Protein AF-A0AAW4HI72-F1 (afdb_monomer_lite)

Foldseek 3Di:
DVVVVVVVVVVVVVVVVVVVVPPPPPPDDPLVVLVVLLVVQLVVQVVCVVVDPDDQFDDPQLVPDDPQLVVVLVVLLVLQSSQVSRVVSLVVSLVVCPPPVRVVVVVVCVVDSNNDRDDCPSPVVGDPVVSVVSSVD

pLDDT: mean 80.82, std 14.84, range [49.69, 97.81]

Radius of gyration: 27.68 Å; chains: 1; bounding box: 73×37×74 Å

Structure (mmCIF, N/CA/C/O backbone):
data_AF-A0AAW4HI72-F1
#
_entry.id   AF-A0AAW4HI72-F1
#
loop_
_atom_site.group_PDB
_atom_site.id
_atom_site.type_symbol
_atom_site.label_atom_id
_atom_site.label_alt_id
_atom_site.label_comp_id
_atom_site.label_asym_id
_atom_site.label_entity_id
_atom_site.label_seq_id
_atom_site.pdbx_PDB_ins_code
_atom_site.Cartn_x
_atom_site.Cartn_y
_atom_site.Cartn_z
_atom_site.occupancy
_atom_site.B_iso_or_equiv
_atom_site.auth_seq_id
_atom_site.auth_comp_id
_atom_site.auth_asym_id
_atom_site.auth_atom_id
_atom_site.pdbx_PDB_model_num
ATOM 1 N N . ILE A 1 1 ? 55.589 -23.294 -51.878 1.00 53.28 1 ILE A N 1
ATOM 2 C CA . ILE A 1 1 ? 54.265 -22.652 -52.100 1.00 53.28 1 ILE A CA 1
ATOM 3 C C . ILE A 1 1 ? 53.257 -23.009 -50.989 1.00 53.28 1 ILE A C 1
ATOM 5 O O . ILE A 1 1 ? 52.479 -22.144 -50.615 1.00 53.28 1 ILE A O 1
ATOM 9 N N . SER A 1 2 ? 53.340 -24.185 -50.348 1.00 53.59 2 SER A N 1
ATOM 10 C CA . SER A 1 2 ? 52.368 -24.627 -49.319 1.00 53.59 2 SER A CA 1
ATOM 11 C C . SER A 1 2 ? 52.420 -23.966 -47.927 1.00 53.59 2 SER A C 1
ATOM 13 O O . SER A 1 2 ? 51.484 -24.135 -47.156 1.00 53.59 2 SER A O 1
ATOM 15 N N . LEU A 1 3 ? 53.470 -23.213 -47.573 1.00 49.69 3 LEU A N 1
ATOM 16 C CA . LEU A 1 3 ? 53.557 -22.526 -46.266 1.00 49.69 3 LEU A CA 1
ATOM 17 C C . LEU A 1 3 ? 52.963 -21.103 -46.283 1.00 49.69 3 LEU A C 1
ATOM 19 O O . LEU A 1 3 ? 52.564 -20.584 -45.243 1.00 49.69 3 LEU A O 1
ATOM 23 N N . LEU A 1 4 ? 52.873 -20.474 -47.461 1.00 50.62 4 LEU A N 1
ATOM 24 C CA . LEU A 1 4 ? 52.291 -19.135 -47.627 1.00 50.62 4 LEU A CA 1
ATOM 25 C C . LEU A 1 4 ? 50.757 -19.172 -47.563 1.00 50.62 4 LEU A C 1
ATOM 27 O O . LEU A 1 4 ? 50.156 -18.294 -46.952 1.00 50.62 4 LEU A O 1
ATOM 31 N N . THR A 1 5 ? 50.136 -20.229 -48.086 1.00 52.06 5 THR A N 1
ATOM 32 C CA . THR A 1 5 ? 48.676 -20.410 -48.108 1.00 52.06 5 THR A CA 1
ATOM 33 C C . THR A 1 5 ? 48.080 -20.710 -46.729 1.00 52.06 5 THR A C 1
ATOM 35 O O . THR A 1 5 ? 47.014 -20.195 -46.398 1.00 52.06 5 THR A O 1
ATOM 38 N N . HIS A 1 6 ? 48.785 -21.460 -45.874 1.00 51.16 6 HIS A N 1
ATOM 39 C CA . HIS A 1 6 ? 48.307 -21.803 -44.525 1.00 51.16 6 HIS A CA 1
ATOM 40 C C . HIS A 1 6 ? 48.238 -20.592 -43.578 1.00 51.16 6 HIS A C 1
ATOM 42 O O . HIS A 1 6 ? 47.333 -20.484 -42.748 1.00 51.16 6 HIS A O 1
ATOM 48 N N . ARG A 1 7 ? 49.183 -19.656 -43.718 1.00 53.47 7 ARG A N 1
ATOM 49 C CA . ARG A 1 7 ? 49.258 -18.427 -42.914 1.00 53.47 7 ARG A CA 1
ATOM 50 C C . ARG A 1 7 ? 48.166 -17.420 -43.291 1.00 53.47 7 ARG A C 1
ATOM 52 O O . ARG A 1 7 ? 47.614 -16.769 -42.405 1.00 53.47 7 ARG A O 1
ATOM 59 N N . ASP A 1 8 ? 47.824 -17.324 -44.576 1.00 52.41 8 ASP A N 1
ATOM 60 C CA . ASP A 1 8 ? 46.728 -16.471 -45.056 1.00 52.41 8 ASP A CA 1
ATOM 61 C C . ASP A 1 8 ? 45.340 -17.026 -44.698 1.00 52.41 8 ASP A C 1
ATOM 63 O O . ASP A 1 8 ? 44.442 -16.260 -44.345 1.00 52.41 8 ASP A O 1
ATOM 67 N N . MET A 1 9 ? 45.156 -18.352 -44.708 1.00 54.44 9 MET A N 1
ATOM 68 C CA . MET A 1 9 ? 43.893 -18.983 -44.293 1.00 54.44 9 MET A CA 1
ATOM 69 C C . MET A 1 9 ? 43.613 -18.838 -42.789 1.00 54.44 9 MET A C 1
ATOM 71 O O . MET A 1 9 ? 42.470 -18.578 -42.404 1.00 54.44 9 MET A O 1
ATOM 75 N N . MET A 1 10 ? 44.643 -18.934 -41.936 1.00 54.22 10 MET A N 1
ATOM 76 C CA . MET A 1 10 ? 44.504 -18.669 -40.496 1.00 54.22 10 MET A CA 1
ATOM 77 C C . MET A 1 10 ? 44.192 -17.194 -40.208 1.00 54.22 10 MET A C 1
ATOM 79 O O . MET A 1 10 ? 43.310 -16.915 -39.401 1.00 54.22 10 MET A O 1
ATOM 83 N N . LYS A 1 11 ? 44.831 -16.240 -40.906 1.00 53.59 11 LYS A N 1
ATOM 84 C CA . LYS A 1 11 ? 44.529 -14.802 -40.754 1.00 53.59 11 LYS A CA 1
ATOM 85 C C . LYS A 1 11 ? 43.094 -14.448 -41.152 1.00 53.59 11 LYS A C 1
ATOM 87 O O . LYS A 1 11 ? 42.446 -13.688 -40.438 1.00 53.59 11 LYS A O 1
ATOM 92 N N . LYS A 1 12 ? 42.586 -15.011 -42.255 1.00 55.69 12 LYS A N 1
ATOM 93 C CA . LYS A 1 12 ? 41.193 -14.806 -42.693 1.00 55.69 12 LYS A CA 1
ATOM 94 C C . LYS A 1 12 ? 40.184 -15.399 -41.707 1.00 55.69 12 LYS A C 1
ATOM 96 O O . LYS A 1 12 ? 39.187 -14.754 -41.406 1.00 55.69 12 LYS A O 1
ATOM 101 N N . SER A 1 13 ? 40.480 -16.576 -41.151 1.00 58.78 13 SER A N 1
ATOM 102 C CA . SER A 1 13 ? 39.614 -17.232 -40.160 1.00 58.78 13 SER A CA 1
ATOM 103 C C . SER A 1 13 ? 39.554 -16.459 -38.837 1.00 58.78 13 SER A C 1
ATOM 105 O O . SER A 1 13 ? 38.476 -16.290 -38.275 1.00 58.78 13 SER A O 1
ATOM 107 N N . ILE A 1 14 ? 40.689 -15.918 -38.374 1.00 62.78 14 ILE A N 1
ATOM 108 C CA . ILE A 1 14 ? 40.757 -15.073 -37.169 1.00 62.78 14 ILE A CA 1
ATOM 109 C C . ILE A 1 14 ? 40.019 -13.743 -37.384 1.00 62.78 14 ILE A C 1
ATOM 111 O O . ILE A 1 14 ? 39.292 -13.299 -36.499 1.00 62.78 14 ILE A O 1
ATOM 115 N N . ALA A 1 15 ? 40.144 -13.127 -38.565 1.00 61.56 15 ALA A N 1
ATOM 116 C CA . ALA A 1 15 ? 39.413 -11.904 -38.893 1.00 61.56 15 ALA A CA 1
ATOM 117 C C . ALA A 1 15 ? 37.888 -12.123 -38.889 1.00 61.56 15 ALA A C 1
ATOM 119 O O . ALA A 1 15 ? 37.163 -11.317 -38.315 1.00 61.56 15 ALA A O 1
ATOM 120 N N . CYS A 1 16 ? 37.393 -13.234 -39.447 1.00 60.91 16 CYS A N 1
ATOM 121 C CA . CYS A 1 16 ? 35.965 -13.574 -39.409 1.00 60.91 16 CYS A CA 1
ATOM 122 C C . CYS A 1 16 ? 35.44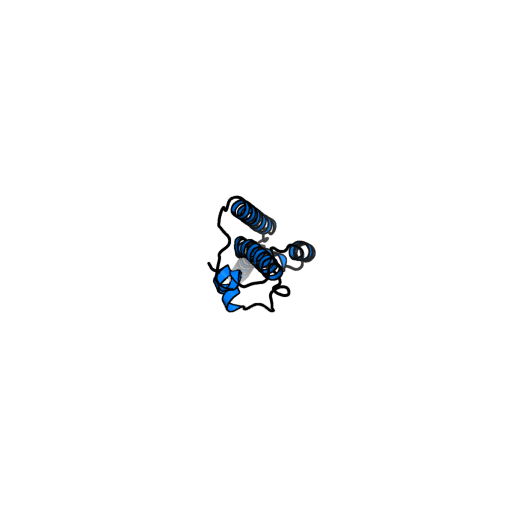6 -13.835 -37.983 1.00 60.91 16 CYS A C 1
ATOM 124 O O . CYS A 1 16 ? 34.338 -13.417 -37.656 1.00 60.91 16 CYS A O 1
ATOM 126 N N . LEU A 1 17 ? 36.248 -14.469 -37.122 1.00 60.53 17 LEU A N 1
ATOM 127 C CA . LEU A 1 17 ? 35.914 -14.677 -35.706 1.00 60.53 17 LEU A CA 1
ATOM 128 C C . LEU A 1 17 ? 35.833 -13.356 -34.921 1.00 60.53 17 LEU A C 1
ATOM 130 O O . LEU A 1 17 ? 34.955 -13.207 -34.077 1.00 60.53 17 LEU A O 1
ATOM 134 N N . LEU A 1 18 ? 36.687 -12.376 -35.233 1.00 61.22 18 LEU A N 1
ATOM 135 C CA . LEU A 1 18 ? 36.663 -11.051 -34.599 1.00 61.22 18 LEU A CA 1
ATOM 136 C C . LEU A 1 18 ? 35.427 -10.222 -34.987 1.00 61.22 18 LEU A C 1
ATOM 138 O O . LEU A 1 18 ? 34.900 -9.502 -34.145 1.00 61.22 18 LEU A O 1
ATOM 142 N N . PHE A 1 19 ? 34.912 -10.354 -36.216 1.00 62.03 19 PHE A N 1
ATOM 143 C CA . PHE A 1 19 ? 33.680 -9.666 -36.636 1.00 62.03 19 PHE A CA 1
ATOM 144 C C . PHE A 1 19 ? 32.408 -10.238 -35.995 1.00 62.03 19 PHE A C 1
ATOM 146 O O . PHE A 1 19 ? 31.444 -9.501 -35.795 1.00 62.03 19 PHE A O 1
ATOM 153 N N . LEU A 1 20 ? 32.399 -11.523 -35.628 1.00 62.03 20 LEU A N 1
ATOM 154 C CA . LEU A 1 20 ? 31.266 -12.143 -34.929 1.00 62.03 20 LEU A CA 1
ATOM 155 C C . LEU A 1 20 ? 31.161 -11.693 -33.463 1.00 62.03 20 LEU A C 1
ATOM 157 O O . LEU A 1 20 ? 30.061 -11.658 -32.921 1.00 62.03 20 LEU A O 1
ATOM 161 N N . LEU A 1 21 ? 32.278 -11.288 -32.849 1.00 59.75 21 LEU A N 1
ATOM 162 C CA . LEU A 1 21 ? 32.327 -10.795 -31.467 1.00 59.75 21 LEU A CA 1
ATOM 163 C C . LEU A 1 21 ? 31.913 -9.318 -31.320 1.00 59.75 21 LEU A C 1
ATOM 165 O O . LEU A 1 21 ? 31.722 -8.856 -30.199 1.00 59.75 21 LEU A O 1
ATOM 169 N N . LEU A 1 22 ? 31.761 -8.575 -32.424 1.00 61.47 22 LEU A N 1
ATOM 170 C CA . LEU A 1 22 ? 31.398 -7.149 -32.403 1.00 61.47 22 LEU A CA 1
ATOM 171 C C . LEU A 1 22 ? 29.884 -6.890 -32.371 1.00 61.47 22 LEU A C 1
ATOM 173 O O . LEU A 1 22 ? 29.472 -5.758 -32.136 1.00 61.47 22 LEU A O 1
ATOM 177 N N . ASN A 1 23 ? 29.048 -7.919 -32.541 1.00 58.50 23 ASN A N 1
ATOM 178 C CA . ASN A 1 23 ? 27.608 -7.805 -32.301 1.00 58.50 23 ASN A CA 1
ATOM 179 C C . ASN A 1 23 ? 27.314 -8.050 -30.817 1.00 58.50 23 ASN A C 1
ATOM 181 O O . ASN A 1 23 ? 26.671 -9.030 -30.443 1.00 58.50 23 ASN A O 1
ATOM 185 N N . GLY A 1 24 ? 27.827 -7.167 -29.958 1.00 61.25 24 GLY A N 1
ATOM 186 C CA . GLY A 1 24 ? 27.342 -7.071 -28.589 1.00 61.25 24 GLY A CA 1
ATOM 187 C C . GLY A 1 24 ? 25.869 -6.683 -28.645 1.00 61.25 24 GLY A C 1
ATOM 188 O O . GLY A 1 24 ? 25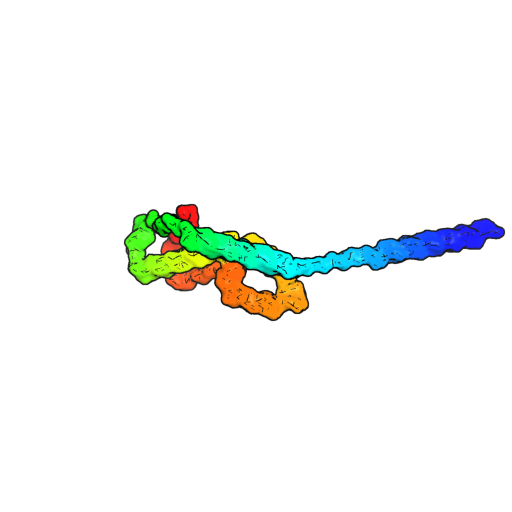.535 -5.600 -29.121 1.00 61.25 24 GLY A O 1
ATOM 189 N N . CYS A 1 25 ? 24.982 -7.583 -28.224 1.00 64.69 25 CYS A N 1
ATOM 190 C CA . CYS A 1 25 ? 23.560 -7.293 -28.121 1.00 64.69 25 CYS A CA 1
ATOM 191 C C . CYS A 1 25 ? 23.389 -6.192 -27.062 1.00 64.69 25 CYS A C 1
ATOM 193 O O . CYS A 1 25 ? 23.412 -6.474 -25.867 1.00 64.69 25 CYS A O 1
ATOM 195 N N . SER A 1 26 ? 23.289 -4.931 -27.489 1.00 62.62 26 SER A N 1
ATOM 196 C CA . SER A 1 26 ? 22.873 -3.839 -26.612 1.00 62.62 26 SER A CA 1
ATOM 197 C C . SER A 1 26 ? 21.375 -4.007 -26.382 1.00 62.62 26 SER A C 1
ATOM 199 O O . SER A 1 26 ? 20.550 -3.570 -27.185 1.00 62.62 26 SER A O 1
ATOM 201 N N . THR A 1 27 ? 21.009 -4.746 -25.338 1.00 65.75 27 THR A N 1
ATOM 202 C CA . THR A 1 27 ? 19.617 -4.863 -24.909 1.00 65.75 27 THR A CA 1
ATOM 203 C C . THR A 1 27 ? 19.232 -3.555 -24.233 1.00 65.75 27 THR A C 1
ATOM 205 O O . THR A 1 27 ? 19.488 -3.365 -23.046 1.00 65.75 27 THR A O 1
ATOM 208 N N . HIS A 1 28 ? 18.651 -2.631 -24.995 1.00 70.56 28 HIS A N 1
ATOM 209 C CA . HIS A 1 28 ? 18.052 -1.432 -24.424 1.00 70.56 28 HIS A CA 1
ATOM 210 C C . HIS A 1 28 ? 16.841 -1.848 -23.581 1.00 70.56 28 HIS A C 1
ATOM 212 O O . HIS A 1 28 ? 15.873 -2.400 -24.106 1.00 70.56 28 HIS A O 1
ATOM 218 N N . VAL A 1 29 ? 16.895 -1.605 -22.271 1.00 76.25 29 VAL A N 1
ATOM 219 C CA . VAL A 1 29 ? 15.754 -1.843 -21.381 1.00 76.25 29 VAL A CA 1
ATOM 220 C C . VAL A 1 29 ? 14.687 -0.796 -21.694 1.00 76.25 29 VAL A C 1
ATOM 222 O O . VAL A 1 29 ? 14.927 0.403 -21.569 1.00 76.25 29 VAL A O 1
ATOM 225 N N . ASP A 1 30 ? 13.503 -1.231 -22.124 1.00 83.94 30 ASP A N 1
ATOM 226 C CA . ASP A 1 30 ? 12.371 -0.333 -22.370 1.00 83.94 30 ASP A CA 1
ATOM 227 C C . ASP A 1 30 ? 11.740 0.111 -21.043 1.00 83.94 30 ASP A C 1
ATOM 229 O O . ASP A 1 30 ? 10.751 -0.452 -20.576 1.00 83.94 30 ASP A O 1
ATOM 233 N N . LYS A 1 31 ? 12.319 1.136 -20.419 1.00 82.25 31 LYS A N 1
ATOM 234 C CA . LYS A 1 31 ? 11.854 1.691 -19.138 1.00 82.25 31 LYS A CA 1
ATOM 235 C C . LYS A 1 31 ? 10.421 2.246 -19.211 1.00 82.25 31 LYS A C 1
ATOM 237 O O . LYS A 1 31 ? 9.708 2.223 -18.208 1.00 82.25 31 LYS A O 1
ATOM 242 N N . PHE A 1 32 ? 9.961 2.686 -20.388 1.00 85.69 32 PHE A N 1
ATOM 243 C CA . PHE A 1 32 ? 8.595 3.187 -20.565 1.00 85.69 32 PHE A CA 1
ATOM 244 C C . PHE A 1 32 ? 7.563 2.063 -20.423 1.00 85.69 32 PHE A C 1
ATOM 246 O O . PHE A 1 32 ? 6.505 2.275 -19.831 1.00 85.69 32 PHE A O 1
ATOM 253 N N . SER A 1 33 ? 7.886 0.852 -20.888 1.00 89.75 33 SER A N 1
ATOM 254 C CA . SER A 1 33 ? 7.012 -0.311 -20.691 1.00 89.75 33 SER A CA 1
ATOM 255 C C . SER A 1 33 ? 6.782 -0.639 -19.208 1.00 89.75 33 SER A C 1
ATOM 257 O O . SER A 1 33 ? 5.644 -0.899 -18.815 1.00 89.75 33 SER A O 1
ATOM 259 N N . TYR A 1 34 ? 7.818 -0.546 -18.366 1.00 90.12 34 TYR A N 1
ATOM 260 C CA . TYR A 1 34 ? 7.702 -0.728 -16.914 1.00 90.12 34 TYR A CA 1
ATOM 261 C C . TYR A 1 34 ? 6.860 0.369 -16.260 1.00 90.12 34 TYR A C 1
ATOM 263 O O . TYR A 1 34 ? 5.979 0.059 -15.458 1.00 90.12 34 TYR A O 1
ATOM 271 N N . LEU A 1 35 ? 7.072 1.635 -16.644 1.00 88.62 35 LEU A N 1
ATOM 272 C CA . LEU A 1 35 ? 6.271 2.755 -16.142 1.00 88.62 35 LEU A CA 1
ATOM 273 C C . LEU A 1 35 ? 4.790 2.582 -16.492 1.00 88.62 35 LEU A C 1
ATOM 275 O O . LEU A 1 35 ? 3.924 2.757 -15.637 1.00 88.62 35 LEU A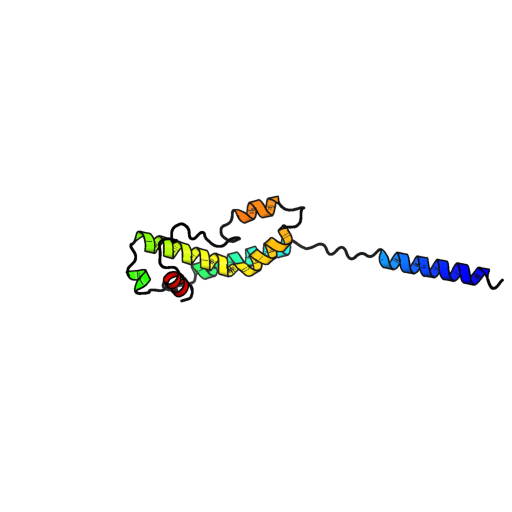 O 1
ATOM 279 N N . LYS A 1 36 ? 4.500 2.189 -17.737 1.00 92.19 36 LYS A N 1
ATOM 280 C CA . LYS A 1 36 ? 3.139 1.898 -18.185 1.00 92.19 36 LYS A CA 1
ATOM 281 C C . LYS A 1 36 ? 2.528 0.740 -17.398 1.00 92.19 36 LYS A C 1
ATOM 283 O O . LYS A 1 36 ? 1.399 0.861 -16.944 1.00 92.19 36 LYS A O 1
ATOM 288 N N . SER A 1 37 ? 3.267 -0.356 -17.212 1.00 93.56 37 SER A N 1
ATOM 289 C CA . SER A 1 37 ? 2.783 -1.520 -16.460 1.00 93.56 37 SER A CA 1
ATOM 290 C C . SER A 1 37 ? 2.415 -1.161 -15.021 1.00 93.56 37 SER A C 1
ATOM 292 O O . SER A 1 37 ? 1.371 -1.591 -14.540 1.00 93.56 37 SER A O 1
ATOM 294 N N . TRP A 1 38 ? 3.250 -0.368 -14.345 1.00 91.56 38 TRP A N 1
ATOM 295 C CA . TRP A 1 38 ? 2.954 0.126 -13.002 1.00 91.56 38 TRP A CA 1
ATOM 296 C C . TRP A 1 38 ? 1.724 1.038 -12.988 1.00 91.56 38 TRP A C 1
ATOM 298 O O . TRP A 1 38 ? 0.817 0.812 -12.192 1.00 91.56 38 TRP A O 1
ATOM 308 N N . ASN A 1 39 ? 1.637 2.006 -13.907 1.00 90.81 39 ASN A N 1
ATOM 309 C CA . ASN A 1 39 ? 0.485 2.904 -13.995 1.00 90.81 39 ASN A CA 1
ATOM 310 C C . ASN A 1 39 ? -0.827 2.144 -14.253 1.00 90.81 39 ASN A C 1
ATOM 312 O O . ASN A 1 39 ? -1.827 2.411 -13.594 1.00 90.81 39 ASN A O 1
ATOM 316 N N . ASP A 1 40 ? -0.830 1.202 -15.198 1.00 94.94 40 ASP A N 1
ATOM 317 C CA . ASP A 1 40 ? -2.018 0.411 -15.532 1.00 94.94 40 ASP A CA 1
ATOM 318 C C . ASP A 1 40 ? -2.477 -0.420 -14.327 1.00 94.94 40 ASP A C 1
ATOM 320 O O . ASP A 1 40 ? -3.673 -0.499 -14.036 1.00 94.94 40 ASP A O 1
ATOM 324 N N . LYS A 1 41 ? -1.527 -1.017 -13.591 1.00 94.12 41 LYS A N 1
ATOM 325 C CA . LYS A 1 41 ? -1.843 -1.771 -12.379 1.00 94.12 41 LYS A CA 1
ATOM 326 C C . LYS A 1 41 ? -2.398 -0.866 -11.285 1.00 94.12 41 LYS A C 1
ATOM 328 O O . LYS A 1 41 ? -3.411 -1.204 -10.684 1.00 94.12 41 LYS A O 1
ATOM 333 N N . TRP A 1 42 ? -1.776 0.286 -11.064 1.00 89.62 42 TRP A N 1
ATOM 334 C CA . TRP A 1 42 ? -2.231 1.264 -10.083 1.00 89.62 42 TRP A CA 1
ATOM 335 C C . TRP A 1 42 ? -3.654 1.759 -10.380 1.00 89.62 42 TRP A C 1
ATOM 337 O O . TRP A 1 42 ? -4.498 1.763 -9.489 1.00 89.62 42 TRP A O 1
ATOM 347 N N . GLN A 1 43 ? -3.965 2.079 -11.641 1.00 91.56 43 GLN A N 1
ATOM 348 C CA . GLN A 1 43 ? -5.323 2.460 -12.049 1.00 91.56 43 GLN A CA 1
ATOM 349 C C . GLN A 1 43 ? -6.335 1.335 -11.804 1.00 91.56 43 GLN A C 1
ATOM 351 O O . GLN A 1 43 ? -7.431 1.590 -11.311 1.00 91.56 43 GLN A O 1
ATOM 356 N N . GLN A 1 44 ? -5.960 0.082 -12.081 1.00 93.44 44 GLN A N 1
ATOM 357 C CA . GLN A 1 44 ? -6.795 -1.070 -11.745 1.00 93.44 44 GLN A CA 1
ATOM 358 C C . GLN A 1 44 ? -7.045 -1.177 -10.230 1.00 93.44 44 GLN A C 1
ATOM 360 O O . GLN A 1 44 ? -8.163 -1.492 -9.829 1.00 93.44 44 GLN A O 1
ATOM 365 N N . CYS A 1 45 ? -6.034 -0.939 -9.392 1.00 90.94 45 CYS A N 1
ATOM 366 C CA . CYS A 1 45 ? -6.171 -0.970 -7.933 1.00 90.94 45 CYS A CA 1
ATOM 367 C C . CYS A 1 45 ? -7.135 0.112 -7.428 1.00 90.94 45 CYS A C 1
ATOM 369 O O . CYS A 1 45 ? -8.066 -0.209 -6.692 1.00 90.94 45 CYS A O 1
ATOM 371 N N . ASP A 1 46 ? -6.996 1.348 -7.913 1.00 88.31 46 ASP A N 1
ATOM 372 C CA . ASP A 1 46 ? -7.888 2.467 -7.579 1.00 88.31 46 ASP A CA 1
ATOM 373 C C . ASP A 1 46 ? -9.342 2.197 -8.017 1.00 88.31 46 ASP A C 1
ATOM 375 O O . ASP A 1 46 ? -10.295 2.446 -7.271 1.00 88.31 46 ASP A O 1
ATOM 379 N N . GLU A 1 47 ? -9.543 1.624 -9.207 1.00 91.06 47 GLU A N 1
ATOM 380 C CA . GLU A 1 47 ? -10.870 1.209 -9.672 1.00 91.06 47 GLU A CA 1
ATOM 381 C C . GLU A 1 47 ? -11.472 0.104 -8.799 1.00 91.06 47 GLU A C 1
ATOM 383 O O . GLU A 1 47 ? -12.648 0.187 -8.429 1.00 91.06 47 GLU A O 1
ATOM 388 N N . LEU A 1 48 ? -10.676 -0.908 -8.438 1.00 88.00 48 LEU A N 1
ATOM 389 C CA . LEU A 1 48 ? -11.103 -1.965 -7.525 1.00 88.00 48 LEU A CA 1
ATOM 390 C C . LEU A 1 48 ? -11.490 -1.370 -6.171 1.00 88.00 48 LEU A C 1
ATOM 392 O O . LEU A 1 48 ? -12.588 -1.649 -5.692 1.00 88.00 48 LEU A O 1
ATOM 396 N N . GLY A 1 49 ? -10.664 -0.501 -5.587 1.00 84.75 49 GLY A N 1
ATOM 397 C CA . GLY A 1 49 ? -10.945 0.169 -4.317 1.00 84.75 49 GLY A CA 1
ATOM 398 C C . GLY A 1 49 ? -12.267 0.945 -4.333 1.00 84.75 49 GLY A C 1
ATOM 399 O O . GLY A 1 49 ? -13.067 0.827 -3.405 1.00 84.75 49 GLY A O 1
ATOM 400 N N . LYS A 1 50 ? -12.560 1.663 -5.425 1.00 84.31 50 LYS A N 1
ATOM 401 C CA . LYS A 1 50 ? -13.814 2.424 -5.603 1.00 84.31 50 LYS A CA 1
ATOM 402 C C . LYS A 1 50 ? -15.056 1.551 -5.778 1.00 84.31 50 LYS A C 1
ATOM 404 O O . LYS A 1 50 ? -16.143 1.953 -5.366 1.00 84.31 50 LYS A O 1
ATOM 409 N N . GLN A 1 51 ? -14.925 0.397 -6.432 1.00 81.50 51 GLN A N 1
ATOM 410 C CA . GLN A 1 51 ? -16.046 -0.516 -6.704 1.00 81.50 51 GLN A CA 1
ATOM 411 C C . GLN A 1 51 ? -16.330 -1.469 -5.542 1.00 81.50 51 GLN A C 1
ATOM 413 O O . GLN A 1 51 ? -17.420 -2.038 -5.437 1.00 81.50 51 GLN A O 1
ATOM 418 N N . THR A 1 52 ? -15.347 -1.661 -4.673 1.00 73.81 52 THR A N 1
ATOM 419 C CA . THR A 1 52 ? -15.415 -2.622 -3.587 1.00 73.81 52 THR A CA 1
ATOM 420 C C . THR A 1 52 ? -16.345 -2.118 -2.480 1.00 73.81 52 THR A C 1
ATOM 422 O O . THR A 1 52 ? -16.037 -1.181 -1.752 1.00 73.81 52 THR A O 1
ATOM 425 N N . VAL A 1 53 ? -17.485 -2.794 -2.304 1.00 64.56 53 VAL A N 1
ATOM 426 C CA . VAL A 1 53 ? -18.419 -2.596 -1.173 1.00 64.56 53 VAL A CA 1
ATOM 427 C C . VAL A 1 53 ? -18.035 -3.510 0.004 1.00 64.56 53 VAL A C 1
ATOM 429 O O . VAL A 1 53 ? -18.894 -4.046 0.703 1.00 64.56 53 VAL A O 1
ATOM 432 N N . LEU A 1 54 ? -16.739 -3.769 0.205 1.00 65.12 54 LEU A N 1
ATOM 433 C CA . LEU A 1 54 ? -16.293 -4.556 1.353 1.00 65.12 54 LEU A CA 1
ATOM 434 C C . LEU A 1 54 ? -16.451 -3.706 2.608 1.00 65.12 54 LEU A C 1
ATOM 436 O O . LEU A 1 54 ? -15.945 -2.588 2.708 1.00 65.12 54 LEU A O 1
ATOM 440 N N . SER A 1 55 ? -17.173 -4.248 3.583 1.00 73.44 55 SER A N 1
ATOM 441 C CA . SER A 1 55 ? -17.167 -3.690 4.923 1.00 73.44 55 SER A CA 1
ATOM 442 C C . SER A 1 55 ? -15.758 -3.812 5.481 1.00 73.44 55 SER A C 1
ATOM 444 O O . SER A 1 55 ? -15.214 -4.916 5.504 1.00 73.44 55 SER A O 1
ATOM 446 N N . PHE A 1 56 ? -15.204 -2.702 5.963 1.00 81.81 56 PHE A N 1
ATOM 447 C CA . PHE A 1 56 ? -13.948 -2.723 6.701 1.00 81.81 56 PHE A CA 1
ATOM 448 C C . PHE A 1 56 ? -14.005 -3.810 7.793 1.00 81.81 56 PHE A C 1
ATOM 450 O O . PHE A 1 56 ? -15.015 -3.867 8.515 1.00 81.81 56 PHE A O 1
ATOM 457 N N . PRO A 1 57 ? -12.985 -4.682 7.893 1.00 82.75 57 PRO A N 1
ATOM 458 C CA . PRO A 1 57 ? -13.007 -5.800 8.820 1.00 82.75 57 PRO A CA 1
ATOM 459 C C . PRO A 1 57 ? -13.202 -5.290 10.250 1.00 82.75 57 PRO A C 1
ATOM 461 O O . PRO A 1 57 ? -12.651 -4.267 10.657 1.00 82.75 57 PRO A O 1
ATOM 464 N N . LYS A 1 58 ? -14.046 -5.985 11.016 1.00 83.88 58 LYS A N 1
ATOM 465 C CA . LYS A 1 58 ? -14.313 -5.656 12.419 1.00 83.88 58 LYS A CA 1
ATOM 466 C C . LYS A 1 58 ? -13.698 -6.712 13.314 1.00 83.88 58 LYS A C 1
ATOM 468 O O . LYS A 1 58 ? -13.813 -7.904 13.047 1.00 83.88 58 LYS A O 1
ATOM 473 N N . SER A 1 59 ? -13.105 -6.270 14.411 1.00 92.75 59 SER A N 1
ATOM 474 C CA . SER A 1 59 ? -12.610 -7.142 15.468 1.00 92.75 59 SER A CA 1
ATOM 475 C C . SER A 1 59 ? -12.891 -6.509 16.824 1.00 92.75 59 SER A C 1
ATOM 477 O O . SER A 1 59 ? -13.027 -5.290 16.931 1.00 92.75 59 SER A O 1
ATOM 479 N N . VAL A 1 60 ? -12.943 -7.333 17.875 1.00 95.56 60 VAL A N 1
ATOM 480 C CA . VAL A 1 60 ? -13.098 -6.846 19.258 1.00 95.56 60 VAL A CA 1
ATOM 481 C C . VAL A 1 60 ? -12.000 -5.834 19.598 1.00 95.56 60 VAL A C 1
ATOM 483 O O . VAL A 1 60 ? -12.269 -4.817 20.232 1.00 95.56 60 VAL A O 1
ATOM 486 N N . TRP A 1 61 ? -10.778 -6.087 19.121 1.00 96.69 61 TRP A N 1
ATOM 487 C CA . TRP A 1 61 ? -9.661 -5.158 19.244 1.00 96.69 61 TRP A CA 1
ATOM 488 C C . TRP A 1 61 ? -9.957 -3.823 18.558 1.00 96.69 61 TRP A C 1
ATOM 490 O O . TRP A 1 61 ? -9.941 -2.792 19.228 1.00 96.69 61 TRP A O 1
ATOM 500 N N . PHE A 1 62 ? -10.303 -3.833 17.266 1.00 96.19 62 PHE A N 1
ATOM 501 C CA . PHE A 1 62 ? -10.588 -2.607 16.519 1.00 96.19 62 PHE A CA 1
ATOM 502 C C . PHE A 1 62 ? -11.736 -1.818 17.152 1.00 96.19 62 PHE A C 1
ATOM 504 O O . PHE A 1 62 ? -11.651 -0.601 17.302 1.00 96.19 62 PHE A O 1
ATOM 511 N N . ASP A 1 63 ? -12.789 -2.504 17.594 1.00 95.25 63 ASP A N 1
ATOM 512 C CA . ASP A 1 63 ? -13.945 -1.878 18.228 1.00 95.25 63 ASP A CA 1
ATOM 513 C C . ASP A 1 63 ? -13.610 -1.247 19.589 1.00 95.25 63 ASP A C 1
ATOM 515 O O . ASP A 1 63 ? -14.241 -0.248 19.951 1.00 95.25 63 ASP A O 1
ATOM 519 N N . SER A 1 64 ? -12.592 -1.751 20.296 1.00 96.69 64 SER A N 1
ATOM 520 C CA . SER A 1 64 ? -12.112 -1.192 21.569 1.00 96.69 64 SER A CA 1
ATOM 521 C C . SER A 1 64 ? -11.301 0.103 21.422 1.00 96.69 64 SER A C 1
ATOM 523 O O . SER A 1 64 ? -11.144 0.841 22.395 1.00 96.69 64 SER A O 1
ATOM 525 N N .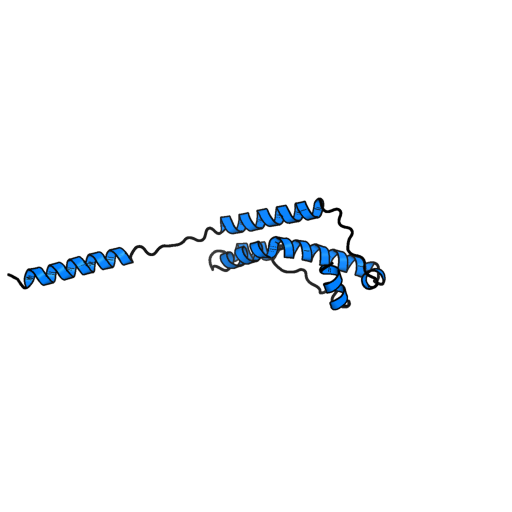 LEU A 1 65 ? -10.810 0.401 20.214 1.00 97.12 65 LEU A N 1
ATOM 526 C CA . LEU A 1 65 ? -9.968 1.565 19.954 1.00 97.12 65 LEU A CA 1
ATOM 527 C C . LEU A 1 65 ? -10.734 2.888 20.094 1.00 97.12 65 LEU A C 1
ATOM 529 O O . LEU A 1 65 ? -11.948 2.977 19.848 1.00 97.12 65 LEU A O 1
ATOM 533 N N . SER A 1 66 ? -9.993 3.953 20.415 1.00 97.81 66 SER A N 1
ATOM 534 C CA . SER A 1 66 ? -10.520 5.316 20.362 1.00 97.81 66 SER A CA 1
ATOM 535 C C . SER A 1 66 ? -10.945 5.674 18.931 1.00 97.81 66 SER A C 1
ATOM 537 O O . SER A 1 66 ? -10.460 5.104 17.955 1.00 97.81 66 SER A O 1
ATOM 539 N N . LEU A 1 67 ? -11.839 6.654 18.765 1.00 96.62 67 LEU A N 1
ATOM 540 C CA . LEU A 1 67 ? -12.224 7.107 17.422 1.00 96.62 67 LEU A CA 1
ATOM 541 C C . LEU A 1 67 ? -11.021 7.632 16.615 1.00 96.62 67 LEU A C 1
ATOM 543 O O . LEU A 1 67 ? -11.013 7.503 15.394 1.00 96.62 67 LEU A O 1
ATOM 547 N N . GLY A 1 68 ? -10.031 8.231 17.287 1.00 97.81 68 GLY A N 1
ATOM 548 C CA . GLY A 1 68 ? -8.793 8.682 16.652 1.00 97.81 68 GLY A CA 1
ATOM 549 C C . GLY A 1 68 ? -7.997 7.504 16.098 1.00 97.81 68 GLY A C 1
ATOM 550 O O . GLY A 1 68 ? -7.742 7.453 14.899 1.00 97.81 68 GLY A O 1
ATOM 551 N N . ASP A 1 69 ? -7.718 6.512 16.942 1.00 97.50 69 ASP A N 1
ATOM 552 C CA . ASP A 1 69 ? -6.967 5.315 16.547 1.00 97.50 69 ASP A CA 1
ATOM 553 C C . ASP A 1 69 ? -7.692 4.517 15.457 1.00 97.50 69 ASP A C 1
ATOM 555 O O . ASP A 1 69 ? -7.063 4.052 14.514 1.00 97.50 69 ASP A O 1
ATOM 559 N N . LYS A 1 70 ? -9.029 4.429 15.509 1.00 96.00 70 LYS A N 1
ATOM 560 C CA . LYS A 1 70 ? -9.828 3.793 14.446 1.00 96.00 70 LYS A CA 1
ATOM 561 C C . LYS A 1 70 ? -9.601 4.438 13.081 1.00 96.00 70 LYS A C 1
ATOM 563 O O . LYS A 1 70 ? -9.510 3.728 12.084 1.00 96.00 70 LYS A O 1
ATOM 568 N N . LYS A 1 71 ? -9.523 5.772 13.024 1.00 95.69 71 LYS A N 1
ATOM 569 C CA . LYS A 1 71 ? -9.267 6.501 11.773 1.00 95.69 71 LYS A CA 1
ATOM 570 C C . LYS A 1 71 ? -7.852 6.255 11.267 1.00 95.69 71 LYS A C 1
ATOM 572 O O . LYS A 1 71 ? -7.686 6.008 10.079 1.00 95.69 71 LYS A O 1
ATOM 577 N N . GLU A 1 72 ? -6.861 6.295 12.153 1.00 97.00 72 GLU A N 1
ATOM 578 C CA . GLU A 1 72 ? -5.469 6.051 11.768 1.00 97.00 72 GLU A CA 1
ATOM 579 C C . GLU A 1 72 ? -5.257 4.613 11.282 1.00 97.00 72 GLU A C 1
ATOM 581 O O . GLU A 1 72 ? -4.639 4.413 10.240 1.00 97.00 72 GLU A O 1
ATOM 586 N N . VAL A 1 73 ? -5.854 3.621 11.953 1.00 95.50 73 VAL A N 1
ATOM 587 C CA . VAL A 1 73 ? -5.844 2.217 11.508 1.00 95.50 73 VAL A CA 1
ATOM 588 C C . VAL A 1 73 ? -6.535 2.059 10.155 1.00 95.50 73 VAL A C 1
ATOM 590 O O . VAL A 1 73 ? -5.996 1.393 9.274 1.00 95.50 73 VAL A O 1
ATOM 593 N N . PHE A 1 74 ? -7.695 2.694 9.956 1.00 92.88 74 PHE A N 1
ATOM 594 C CA . PHE A 1 74 ? -8.394 2.662 8.670 1.00 92.88 74 PHE A CA 1
ATOM 595 C C . PHE A 1 74 ? -7.525 3.223 7.538 1.00 92.88 74 PHE A C 1
ATOM 597 O O . PHE A 1 74 ? -7.370 2.576 6.507 1.00 92.88 74 PHE A O 1
ATOM 604 N N . ILE A 1 75 ? -6.931 4.404 7.740 1.00 92.31 75 ILE A N 1
ATOM 605 C CA . ILE A 1 75 ? -6.064 5.055 6.748 1.00 92.31 75 ILE A CA 1
ATOM 606 C C . ILE A 1 75 ? -4.823 4.203 6.471 1.00 92.31 75 ILE A C 1
ATOM 608 O O . ILE A 1 75 ? -4.433 4.054 5.315 1.00 92.31 75 ILE A O 1
ATOM 612 N N . TYR A 1 76 ? -4.206 3.638 7.512 1.00 93.62 76 TYR A N 1
ATOM 613 C CA . TYR A 1 76 ? -3.038 2.776 7.365 1.00 93.62 76 TYR A CA 1
ATOM 614 C C . TYR A 1 76 ? -3.356 1.533 6.533 1.00 93.62 76 TYR A C 1
ATOM 616 O O . TYR A 1 76 ? -2.678 1.291 5.540 1.00 93.62 76 TYR A O 1
ATOM 624 N N . ILE A 1 77 ? -4.409 0.787 6.890 1.00 92.25 77 ILE A N 1
ATOM 625 C CA . ILE A 1 77 ? -4.805 -0.427 6.164 1.00 92.25 77 ILE A CA 1
ATOM 626 C C . ILE A 1 77 ? -5.207 -0.090 4.728 1.00 92.25 77 ILE A C 1
ATOM 628 O O . ILE A 1 77 ? -4.794 -0.792 3.813 1.00 92.25 77 ILE A O 1
ATOM 632 N N . TYR A 1 78 ? -5.954 0.995 4.509 1.00 89.56 78 TYR A N 1
ATOM 633 C CA . TYR A 1 78 ? -6.306 1.444 3.162 1.00 89.56 78 TYR A CA 1
ATOM 634 C C . TYR A 1 78 ? -5.055 1.672 2.299 1.00 89.56 78 TYR A C 1
ATOM 636 O O . TYR A 1 78 ? -4.921 1.070 1.237 1.00 89.56 78 TYR A O 1
ATOM 644 N N . ASN A 1 79 ? -4.100 2.471 2.787 1.00 89.62 79 ASN A N 1
ATOM 645 C CA . ASN A 1 79 ? -2.862 2.744 2.053 1.00 89.62 79 ASN A CA 1
ATOM 646 C C . ASN A 1 79 ? -2.001 1.486 1.879 1.00 89.62 79 ASN A C 1
ATOM 648 O O . ASN A 1 79 ? -1.339 1.338 0.857 1.00 89.62 79 ASN A O 1
ATOM 652 N N . LEU A 1 80 ? -2.013 0.579 2.860 1.00 91.19 80 LEU A N 1
ATOM 653 C CA . LEU A 1 80 ? -1.301 -0.691 2.777 1.00 91.19 80 LEU A CA 1
ATOM 654 C C . LEU A 1 80 ? -1.871 -1.552 1.647 1.00 91.19 80 LEU A C 1
ATOM 656 O O . LEU A 1 80 ? -1.103 -2.085 0.856 1.00 91.19 80 LEU A O 1
ATOM 660 N N . LYS A 1 81 ? -3.201 -1.635 1.515 1.00 90.12 81 LYS A N 1
ATOM 661 C CA . LYS A 1 81 ? -3.852 -2.389 0.432 1.00 90.12 81 LYS A CA 1
ATOM 662 C C . LYS A 1 81 ? -3.623 -1.781 -0.943 1.00 90.12 81 LYS A C 1
ATOM 664 O O . LYS A 1 81 ? -3.382 -2.524 -1.892 1.00 90.12 81 LYS A O 1
ATOM 669 N N . GLU A 1 82 ? -3.634 -0.458 -1.045 1.00 87.62 82 GLU A N 1
ATOM 670 C CA . GLU A 1 82 ? -3.260 0.237 -2.280 1.00 87.62 82 GLU A CA 1
ATOM 671 C C . GLU A 1 82 ? -1.808 -0.068 -2.687 1.00 87.62 82 GLU A C 1
ATOM 673 O O . GLU A 1 82 ? -1.543 -0.390 -3.845 1.00 87.62 82 GLU A O 1
ATOM 678 N N . PHE A 1 83 ? -0.873 -0.032 -1.729 1.00 89.56 83 PHE A N 1
ATOM 679 C CA . PHE A 1 83 ? 0.531 -0.384 -1.954 1.00 89.56 83 PHE A CA 1
ATOM 680 C C . PHE A 1 83 ? 0.701 -1.856 -2.369 1.00 89.56 83 PHE A C 1
ATOM 682 O O . PHE A 1 83 ? 1.275 -2.136 -3.422 1.00 89.56 83 PHE A O 1
ATOM 689 N N . GLU A 1 84 ? 0.156 -2.798 -1.590 1.00 91.44 84 GLU A N 1
ATOM 690 C CA . GLU A 1 84 ? 0.241 -4.247 -1.845 1.00 91.44 84 GLU A CA 1
ATOM 691 C C . GLU A 1 84 ? -0.317 -4.622 -3.227 1.00 91.44 84 GLU A C 1
ATOM 693 O O . GLU A 1 84 ? 0.211 -5.509 -3.899 1.00 91.44 84 GLU A O 1
ATOM 698 N N . CYS A 1 85 ? -1.362 -3.929 -3.689 1.00 92.06 85 CYS A N 1
ATOM 699 C CA . CYS A 1 85 ? -2.008 -4.225 -4.964 1.00 92.06 85 CYS A CA 1
ATOM 700 C C . CYS A 1 85 ? -1.101 -3.982 -6.185 1.00 92.06 85 CYS A C 1
ATOM 702 O O . CYS A 1 85 ? -1.202 -4.724 -7.166 1.00 92.06 85 CYS A O 1
ATOM 704 N N . ALA A 1 86 ? -0.211 -2.984 -6.133 1.00 91.81 86 ALA A N 1
ATOM 705 C CA . ALA A 1 86 ? 0.694 -2.621 -7.231 1.00 91.81 86 ALA A CA 1
ATOM 706 C C . ALA A 1 86 ? 2.181 -2.899 -6.930 1.00 91.81 86 ALA A C 1
ATOM 708 O O . ALA A 1 86 ? 3.054 -2.509 -7.712 1.00 91.81 86 ALA A O 1
ATOM 709 N N . GLN A 1 87 ? 2.479 -3.572 -5.812 1.00 91.94 87 GLN A N 1
ATOM 710 C CA . GLN A 1 87 ? 3.840 -3.771 -5.306 1.00 91.94 87 GLN A CA 1
ATOM 711 C C . GLN A 1 87 ? 4.764 -4.439 -6.333 1.00 91.94 87 GLN A C 1
ATOM 713 O O . GLN A 1 87 ? 5.885 -3.985 -6.551 1.00 91.94 87 GLN A O 1
ATOM 718 N N . VAL A 1 88 ? 4.299 -5.498 -6.999 1.00 93.25 88 VAL A N 1
ATOM 719 C CA . VAL A 1 88 ? 5.122 -6.272 -7.943 1.00 93.25 88 VAL A CA 1
ATOM 720 C C . VAL A 1 88 ? 5.584 -5.406 -9.117 1.00 93.25 88 VAL A C 1
ATOM 722 O O . VAL A 1 88 ? 6.731 -5.486 -9.560 1.00 93.25 88 VAL A O 1
ATOM 725 N N . GLU A 1 89 ? 4.694 -4.584 -9.659 1.00 93.12 89 GLU A N 1
ATOM 726 C CA . GLU A 1 89 ? 4.991 -3.669 -10.752 1.00 93.12 89 GLU A CA 1
ATOM 727 C C . GLU A 1 89 ? 5.862 -2.498 -10.285 1.00 93.12 89 GLU A C 1
ATOM 729 O O . GLU A 1 89 ? 6.769 -2.097 -11.018 1.00 93.12 89 GLU A O 1
ATOM 734 N N . ALA A 1 90 ? 5.644 -1.998 -9.064 1.00 89.75 90 ALA A N 1
ATOM 735 C CA . ALA A 1 90 ? 6.471 -0.959 -8.455 1.00 89.75 90 ALA A CA 1
ATOM 736 C C . ALA A 1 90 ? 7.922 -1.431 -8.254 1.00 89.75 90 ALA A C 1
ATOM 738 O O . ALA A 1 90 ? 8.854 -0.723 -8.634 1.00 89.75 90 ALA A O 1
ATOM 739 N N . GLU A 1 91 ? 8.134 -2.650 -7.749 1.00 88.56 91 GLU A N 1
ATOM 740 C CA . GLU A 1 91 ? 9.465 -3.247 -7.566 1.00 88.56 91 GLU A CA 1
ATOM 741 C C . GLU A 1 91 ? 10.195 -3.446 -8.902 1.00 88.56 91 GLU A C 1
ATOM 743 O O . GLU A 1 91 ? 11.379 -3.122 -9.031 1.00 88.56 91 GLU A O 1
ATOM 748 N N . LYS A 1 92 ? 9.484 -3.920 -9.935 1.00 89.94 92 LYS A N 1
ATOM 749 C CA . LYS A 1 92 ? 10.042 -4.049 -11.291 1.00 89.94 92 LYS A CA 1
ATOM 750 C C . LYS A 1 92 ? 10.450 -2.694 -11.857 1.00 89.94 92 LYS A C 1
ATOM 752 O O . LYS A 1 92 ? 11.540 -2.576 -12.413 1.00 89.94 92 LYS A O 1
ATOM 757 N N . LEU A 1 93 ? 9.603 -1.676 -11.703 1.00 88.19 93 LEU A N 1
ATOM 758 C CA . LEU A 1 93 ? 9.910 -0.319 -12.140 1.00 88.19 93 LEU A CA 1
ATOM 759 C C . LEU A 1 93 ? 11.121 0.248 -11.385 1.00 88.19 93 LEU A C 1
ATOM 761 O O . LEU A 1 93 ? 12.050 0.732 -12.023 1.00 88.19 93 LEU A O 1
ATOM 765 N N . LYS A 1 94 ? 11.177 0.107 -10.057 1.00 84.88 94 LYS A N 1
ATOM 766 C CA . LYS A 1 94 ? 12.324 0.531 -9.238 1.00 84.88 94 LYS A CA 1
ATOM 767 C C . LYS A 1 94 ? 13.632 -0.099 -9.730 1.00 84.88 94 LYS A C 1
ATOM 769 O O . LYS A 1 94 ? 14.594 0.615 -9.992 1.00 84.88 94 LYS A O 1
ATOM 774 N N . SER A 1 95 ? 13.621 -1.405 -10.009 1.00 85.19 95 SER A N 1
ATOM 775 C CA . SER A 1 95 ? 14.810 -2.126 -10.488 1.00 85.19 95 SER A CA 1
ATOM 776 C C . SER A 1 95 ? 15.386 -1.603 -11.813 1.00 85.19 95 SER A C 1
ATOM 778 O O . SER A 1 95 ? 16.589 -1.710 -12.036 1.00 85.19 95 SER A O 1
ATOM 780 N N . VAL A 1 96 ? 14.556 -1.023 -12.693 1.00 82.88 96 VAL A N 1
ATOM 781 C CA . VAL A 1 96 ? 15.013 -0.453 -13.976 1.00 82.88 96 VAL A CA 1
ATOM 782 C C . VAL A 1 96 ? 15.328 1.044 -13.897 1.00 82.88 96 VAL A C 1
ATOM 784 O O . VAL A 1 96 ? 15.943 1.588 -14.818 1.00 82.88 96 VAL A O 1
ATOM 787 N N . LEU A 1 97 ? 14.900 1.711 -12.820 1.00 78.69 97 LEU A N 1
ATOM 788 C CA . LEU A 1 97 ? 15.164 3.125 -12.542 1.00 78.69 97 LEU A CA 1
ATOM 789 C C . LEU A 1 97 ? 16.432 3.352 -11.714 1.00 78.69 97 LEU A C 1
ATOM 791 O O . LEU A 1 97 ? 16.982 4.447 -11.776 1.00 78.69 97 LEU A O 1
ATOM 795 N N . ASP A 1 98 ? 16.925 2.334 -11.008 1.00 72.81 98 ASP A N 1
ATOM 796 C CA . ASP A 1 98 ? 18.202 2.375 -10.274 1.00 72.81 98 ASP A CA 1
ATOM 797 C C . ASP A 1 98 ? 19.440 2.477 -11.198 1.00 72.81 98 ASP A C 1
ATOM 799 O O . ASP A 1 98 ? 20.578 2.581 -10.738 1.00 72.81 98 ASP A O 1
ATOM 803 N N . ASP A 1 99 ? 19.227 2.483 -12.515 1.00 68.94 99 ASP A N 1
ATOM 804 C CA . ASP A 1 99 ? 20.234 2.781 -13.527 1.00 68.94 99 ASP A CA 1
ATOM 805 C C . ASP A 1 99 ? 20.574 4.289 -13.566 1.00 68.94 99 ASP A C 1
ATOM 807 O O . ASP A 1 99 ? 19.695 5.154 -13.536 1.00 68.94 99 ASP A O 1
ATOM 811 N N . VAL A 1 100 ? 21.871 4.602 -13.665 1.00 57.81 100 VAL A N 1
ATOM 812 C CA . VAL A 1 100 ? 22.498 5.908 -13.351 1.00 57.81 100 VAL A CA 1
ATOM 813 C C . VAL A 1 100 ? 21.916 7.083 -14.155 1.00 57.81 100 VAL A C 1
ATOM 815 O O . VAL A 1 100 ? 22.000 8.234 -13.733 1.00 57.81 100 VAL A O 1
ATOM 818 N N . GLU A 1 101 ? 21.292 6.814 -15.300 1.00 63.09 101 GLU A N 1
ATOM 819 C CA . GLU A 1 101 ? 20.745 7.840 -16.192 1.00 63.09 101 GLU A CA 1
ATOM 820 C C . GLU A 1 101 ? 19.420 8.469 -15.719 1.00 63.09 101 GLU A C 1
ATOM 822 O O . GLU A 1 101 ? 19.014 9.486 -16.281 1.00 63.09 101 GLU A O 1
ATOM 827 N N . ILE A 1 102 ? 18.712 7.891 -14.733 1.00 64.88 102 ILE A N 1
ATOM 828 C CA . ILE A 1 102 ? 17.295 8.234 -14.461 1.00 64.88 102 ILE A CA 1
ATOM 829 C C . ILE A 1 102 ? 16.988 8.517 -12.969 1.00 64.88 102 ILE A C 1
ATOM 831 O O . ILE A 1 102 ? 15.838 8.495 -12.526 1.00 64.88 102 ILE A O 1
ATOM 835 N N . THR A 1 103 ? 17.987 8.899 -12.171 1.00 65.88 103 THR A N 1
ATOM 836 C CA . THR A 1 103 ? 17.802 9.189 -10.731 1.00 65.88 103 THR A CA 1
ATOM 837 C C . THR A 1 103 ? 16.701 10.221 -10.437 1.00 65.88 103 THR A C 1
ATOM 839 O O . THR A 1 103 ? 15.951 10.050 -9.482 1.00 65.88 103 THR A O 1
ATOM 842 N N . THR A 1 104 ? 16.505 11.229 -11.296 1.00 72.25 104 THR A N 1
ATOM 843 C CA . THR A 1 104 ? 15.441 12.241 -11.136 1.00 72.25 104 THR A CA 1
ATOM 844 C C . THR A 1 104 ? 14.027 11.663 -11.240 1.00 72.25 104 THR A C 1
ATOM 846 O O . THR A 1 104 ? 13.129 12.110 -10.532 1.00 72.25 104 THR A O 1
ATOM 849 N N . LEU A 1 105 ? 13.789 10.669 -12.104 1.00 72.12 105 LEU A N 1
ATOM 850 C CA . LEU A 1 105 ? 12.467 10.037 -12.182 1.00 72.12 105 LEU A CA 1
ATOM 851 C C . LEU A 1 105 ? 12.225 9.158 -10.953 1.00 72.12 105 LEU A C 1
ATOM 853 O O . LEU A 1 105 ? 11.108 9.133 -10.453 1.00 72.12 105 LEU A O 1
ATOM 857 N N . ASN A 1 106 ? 13.266 8.495 -10.440 1.00 71.00 106 ASN A N 1
ATOM 858 C CA . ASN A 1 106 ? 13.182 7.745 -9.188 1.00 71.00 106 ASN A CA 1
ATOM 859 C C . ASN A 1 106 ? 12.837 8.673 -8.008 1.00 71.00 106 ASN A C 1
ATOM 861 O O . ASN A 1 106 ? 11.930 8.382 -7.237 1.00 71.00 106 ASN A O 1
ATOM 865 N N . GLU A 1 107 ? 13.476 9.845 -7.921 1.00 74.31 107 GLU A N 1
ATOM 866 C CA . GLU A 1 107 ? 13.150 10.873 -6.923 1.00 74.31 107 GLU A CA 1
ATOM 867 C C . GLU A 1 107 ? 11.694 11.345 -7.041 1.00 74.31 107 GLU A C 1
ATOM 869 O O . GLU A 1 107 ? 10.969 11.351 -6.045 1.00 74.31 107 GLU A O 1
ATOM 874 N N . VAL A 1 108 ? 11.232 11.675 -8.254 1.00 77.06 108 VAL A N 1
ATOM 875 C CA . VAL A 1 108 ? 9.838 12.087 -8.498 1.00 77.06 108 VAL A CA 1
ATOM 876 C C . VAL A 1 108 ? 8.861 10.989 -8.082 1.00 77.06 108 VAL A C 1
ATOM 878 O O . VAL A 1 108 ? 7.860 11.281 -7.431 1.00 77.06 108 VAL A O 1
ATOM 881 N N . LEU A 1 109 ? 9.153 9.736 -8.430 1.00 76.25 109 LEU A N 1
ATOM 882 C CA . LEU A 1 109 ? 8.286 8.594 -8.156 1.00 76.25 109 LEU A CA 1
ATOM 883 C C . LEU A 1 109 ? 8.281 8.194 -6.672 1.00 76.25 109 LEU A C 1
ATOM 885 O O . LEU A 1 109 ? 7.223 7.866 -6.146 1.00 76.25 109 LEU A O 1
ATOM 889 N N . SER A 1 110 ? 9.402 8.325 -5.958 1.00 69.38 110 SER A N 1
ATOM 890 C CA . SER A 1 110 ? 9.481 8.049 -4.512 1.00 69.38 110 SER A CA 1
ATOM 891 C C . SER A 1 110 ? 8.592 8.962 -3.654 1.00 69.38 110 SER A C 1
ATOM 893 O O . SER A 1 110 ? 8.196 8.592 -2.552 1.00 69.38 110 SER A O 1
ATOM 895 N N . GLY A 1 111 ? 8.227 10.143 -4.169 1.00 67.25 111 GLY A N 1
ATOM 896 C CA . GLY A 1 111 ? 7.266 11.043 -3.529 1.00 67.25 111 GLY A CA 1
ATOM 897 C C . GLY A 1 111 ? 5.815 10.549 -3.578 1.00 67.25 111 GLY A C 1
ATOM 898 O O . GLY A 1 111 ? 4.955 11.099 -2.886 1.00 67.25 111 GLY A O 1
ATOM 899 N N . PHE A 1 112 ? 5.523 9.521 -4.377 1.00 68.12 112 PHE A N 1
ATOM 900 C CA . PHE A 1 112 ? 4.211 8.892 -4.422 1.00 68.12 112 PHE A CA 1
ATOM 901 C C . PHE A 1 112 ? 4.151 7.750 -3.402 1.00 68.12 112 PHE A C 1
ATOM 903 O O . PHE A 1 112 ? 4.995 6.858 -3.395 1.00 68.12 112 PHE A O 1
ATOM 910 N N . ILE A 1 113 ? 3.089 7.744 -2.589 1.00 58.50 113 ILE A N 1
ATOM 911 C CA . ILE A 1 113 ? 2.808 6.791 -1.490 1.00 58.50 113 ILE A CA 1
ATOM 912 C C . ILE A 1 113 ? 2.760 5.314 -1.957 1.00 58.50 113 ILE A C 1
ATOM 914 O O . I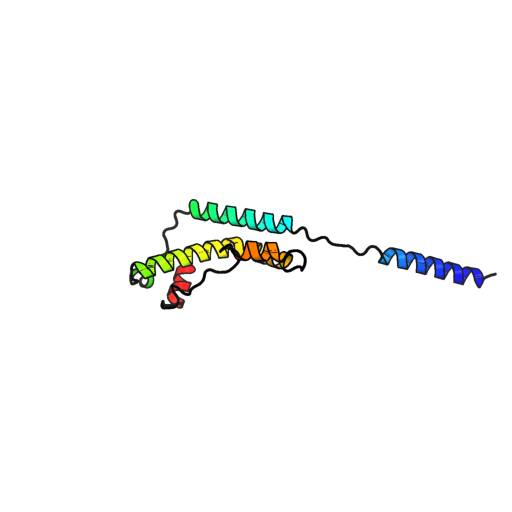LE A 1 113 ? 2.650 4.404 -1.150 1.00 58.50 113 ILE A O 1
ATOM 918 N N . TYR A 1 114 ? 2.862 5.059 -3.259 1.00 66.62 114 TYR A N 1
ATOM 919 C CA . TYR A 1 114 ? 2.683 3.749 -3.878 1.00 66.62 114 TYR A CA 1
ATOM 920 C C . TYR A 1 114 ? 3.999 3.023 -4.206 1.00 66.62 114 TYR A C 1
ATOM 922 O O . TYR A 1 114 ? 3.950 1.897 -4.691 1.00 66.62 114 TYR A O 1
ATOM 930 N N . PHE A 1 115 ? 5.163 3.646 -3.972 1.00 76.44 115 PHE A N 1
ATOM 931 C CA . PHE A 1 115 ? 6.474 2.994 -4.151 1.00 76.44 115 PHE A CA 1
ATOM 932 C C . PHE A 1 115 ? 7.066 2.432 -2.862 1.00 76.44 115 PHE A C 1
ATOM 934 O O . PHE A 1 115 ? 7.936 1.569 -2.917 1.00 76.44 115 PHE A O 1
ATOM 941 N N . GLU A 1 116 ? 6.593 2.905 -1.714 1.00 83.88 116 GLU A N 1
ATOM 942 C CA . GLU A 1 116 ? 7.060 2.483 -0.400 1.00 83.88 116 GLU A CA 1
ATOM 943 C C . GLU A 1 116 ? 5.846 2.179 0.486 1.00 83.88 116 GLU A C 1
ATOM 945 O O . GLU A 1 116 ? 4.803 2.823 0.331 1.00 83.88 116 GLU A O 1
ATOM 950 N N . PRO A 1 117 ? 5.951 1.221 1.420 1.00 87.88 117 PRO A N 1
ATOM 951 C CA . PRO A 1 117 ? 4.856 0.904 2.324 1.00 87.88 117 PRO A CA 1
ATOM 952 C C . PRO A 1 117 ? 4.479 2.122 3.187 1.00 87.88 117 PRO A C 1
ATOM 954 O O . PRO A 1 117 ? 5.336 2.953 3.512 1.00 87.88 117 PRO A O 1
ATOM 957 N N . PRO A 1 118 ? 3.206 2.245 3.610 1.00 89.94 118 PRO A N 1
ATOM 958 C CA . PRO A 1 118 ? 2.785 3.358 4.448 1.00 89.94 118 PRO A CA 1
ATOM 959 C C . PRO A 1 118 ? 3.527 3.354 5.789 1.00 89.94 118 PRO A C 1
ATOM 961 O O . PRO A 1 118 ? 3.701 2.315 6.424 1.00 89.94 118 PRO A O 1
ATOM 964 N N . SER A 1 119 ? 3.911 4.544 6.256 1.00 90.44 119 SER A N 1
ATOM 965 C CA . SER A 1 119 ? 4.494 4.711 7.590 1.00 90.44 119 SER A CA 1
ATOM 966 C C . SER A 1 119 ? 3.511 4.276 8.680 1.00 90.44 119 SER A C 1
ATOM 968 O O . SER A 1 119 ? 2.339 4.662 8.670 1.00 90.44 119 SER A O 1
ATOM 970 N N . ASP A 1 120 ? 4.014 3.529 9.659 1.00 93.44 120 ASP A N 1
ATOM 971 C CA . ASP A 1 120 ? 3.273 3.075 10.836 1.00 93.44 120 ASP A CA 1
ATOM 972 C C . ASP A 1 120 ? 3.449 4.000 12.056 1.00 93.44 120 ASP A C 1
ATOM 974 O O . ASP A 1 120 ? 2.916 3.730 13.130 1.00 93.44 120 ASP A O 1
ATOM 978 N N . GLU A 1 121 ? 4.130 5.140 11.912 1.00 96.06 121 GLU A N 1
ATOM 979 C CA . GLU A 1 121 ? 4.475 6.028 13.032 1.00 96.06 121 GLU A CA 1
ATOM 980 C C . GLU A 1 121 ? 3.258 6.511 13.833 1.00 96.06 121 G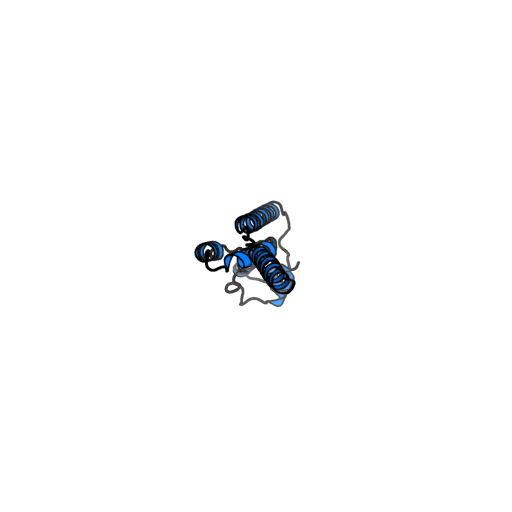LU A C 1
ATOM 982 O O . GLU A 1 121 ? 3.336 6.679 15.051 1.00 96.06 121 GLU A O 1
ATOM 987 N N . ARG A 1 122 ? 2.119 6.714 13.159 1.00 95.19 122 ARG A N 1
ATOM 988 C CA . ARG A 1 122 ? 0.865 7.169 13.786 1.00 95.19 122 ARG A CA 1
ATOM 989 C C . ARG A 1 122 ? 0.075 6.056 14.472 1.00 95.19 122 ARG A C 1
ATOM 991 O O . ARG A 1 122 ? -0.889 6.358 15.164 1.00 95.19 122 ARG A O 1
ATOM 998 N N . ILE A 1 123 ? 0.466 4.800 14.277 1.00 96.62 123 ILE A N 1
ATOM 999 C CA . ILE A 1 123 ? -0.201 3.615 14.832 1.00 96.62 123 ILE A CA 1
ATOM 1000 C C . ILE A 1 123 ? 0.755 2.713 15.623 1.00 96.62 123 ILE A C 1
ATOM 1002 O O . ILE A 1 123 ? 0.336 1.688 16.148 1.00 96.62 123 ILE A O 1
ATOM 1006 N N . LYS A 1 124 ? 2.036 3.079 15.748 1.00 96.94 124 LYS A N 1
ATOM 1007 C CA . LYS A 1 124 ? 3.065 2.265 16.415 1.00 96.94 124 LYS A CA 1
ATOM 1008 C C . LYS A 1 124 ? 2.792 1.989 17.895 1.00 96.94 124 LYS A C 1
ATOM 1010 O O . LYS A 1 124 ? 3.387 1.080 18.461 1.00 96.94 124 LYS A O 1
ATOM 1015 N N . HIS A 1 125 ? 1.944 2.796 18.535 1.00 97.56 125 HIS A N 1
ATOM 1016 C CA . HIS A 1 125 ? 1.508 2.605 19.921 1.00 97.56 125 HIS A CA 1
ATOM 1017 C C . HIS A 1 125 ? 0.406 1.549 20.067 1.00 97.56 125 HIS A C 1
ATOM 1019 O O . HIS A 1 125 ? 0.032 1.227 21.194 1.00 97.56 125 HIS A O 1
ATOM 1025 N N . LEU A 1 126 ? -0.135 1.044 18.958 1.00 97.44 126 LEU A N 1
ATOM 1026 C CA . LEU A 1 126 ? -1.180 0.030 18.932 1.00 97.44 126 LEU A CA 1
ATOM 1027 C C . LEU A 1 126 ? -0.589 -1.385 18.881 1.00 97.44 126 LEU A C 1
ATOM 1029 O O . LEU A 1 126 ? 0.570 -1.590 18.522 1.00 97.44 126 LEU A O 1
ATOM 1033 N N . ASP A 1 127 ? -1.414 -2.369 19.236 1.00 97.38 127 ASP A N 1
ATOM 1034 C CA . ASP A 1 127 ? -1.068 -3.791 19.152 1.00 97.38 127 ASP A CA 1
ATOM 1035 C C . ASP A 1 127 ? -0.812 -4.201 17.690 1.00 97.38 127 ASP A C 1
ATOM 1037 O O . ASP A 1 127 ? -1.709 -4.122 16.843 1.00 97.38 127 ASP A O 1
ATOM 1041 N N . ARG A 1 128 ? 0.429 -4.614 17.403 1.00 95.75 128 ARG A N 1
ATOM 1042 C CA . ARG A 1 128 ? 0.883 -4.981 16.057 1.00 95.75 128 ARG A CA 1
ATOM 1043 C C . ARG A 1 128 ? 0.240 -6.273 15.567 1.00 95.75 128 ARG A C 1
ATOM 1045 O O . ARG A 1 128 ? -0.224 -6.307 14.432 1.00 95.75 128 ARG A O 1
ATOM 1052 N N . ASP A 1 129 ? 0.162 -7.292 16.416 1.00 96.50 129 ASP A N 1
ATOM 1053 C CA . ASP A 1 129 ? -0.378 -8.597 16.033 1.00 96.50 129 ASP A CA 1
ATOM 1054 C C . ASP A 1 129 ? -1.869 -8.463 15.705 1.00 96.50 129 ASP A C 1
ATOM 1056 O O . ASP A 1 129 ? -2.368 -9.017 14.725 1.00 96.50 129 ASP A O 1
ATOM 1060 N N . ALA A 1 130 ? -2.606 -7.683 16.498 1.00 96.12 130 ALA A N 1
ATOM 1061 C CA . ALA A 1 130 ? -4.019 -7.435 16.241 1.00 96.12 130 ALA A CA 1
ATOM 1062 C C . ALA A 1 130 ? -4.252 -6.643 14.941 1.00 96.12 130 ALA A C 1
ATOM 1064 O O . ALA A 1 130 ? -5.196 -6.941 14.204 1.00 96.12 130 ALA A O 1
ATOM 1065 N N . LEU A 1 131 ? -3.381 -5.675 14.638 1.00 95.25 131 LEU A N 1
ATOM 1066 C CA . LEU A 1 131 ? -3.405 -4.927 13.383 1.00 95.25 131 LEU A CA 1
ATOM 1067 C C . LEU A 1 131 ? -3.128 -5.824 12.172 1.00 95.25 131 LEU A C 1
ATOM 1069 O O . LEU A 1 131 ? -3.868 -5.757 11.194 1.00 95.25 131 LEU A O 1
ATOM 1073 N N . GLU A 1 132 ? -2.088 -6.655 12.225 1.00 94.19 132 GLU A N 1
ATOM 1074 C CA . GLU A 1 132 ? -1.709 -7.555 11.128 1.00 94.19 132 GLU A CA 1
ATOM 1075 C C . GLU A 1 132 ? -2.805 -8.587 10.844 1.00 94.19 132 GLU A C 1
ATOM 1077 O O . GLU A 1 132 ? -3.161 -8.825 9.686 1.00 94.19 132 GLU A O 1
ATOM 1082 N N . ASN A 1 133 ? -3.419 -9.129 11.899 1.00 94.06 133 ASN A N 1
ATOM 1083 C CA . ASN A 1 133 ? -4.583 -10.004 11.773 1.00 94.06 133 ASN A CA 1
ATOM 1084 C C . ASN A 1 133 ? -5.766 -9.282 11.111 1.00 94.06 133 ASN A C 1
ATOM 1086 O O . ASN A 1 133 ? -6.417 -9.845 10.230 1.00 94.06 133 ASN A O 1
ATOM 1090 N N . LEU A 1 134 ? -6.032 -8.028 11.495 1.00 93.06 134 LEU A N 1
ATOM 1091 C CA . LEU A 1 134 ? -7.102 -7.229 10.898 1.00 93.06 134 LEU A CA 1
ATOM 1092 C C . LEU A 1 134 ? -6.828 -6.912 9.421 1.00 93.06 134 LEU A C 1
ATOM 1094 O O . LEU A 1 134 ? -7.735 -7.000 8.601 1.00 93.06 134 LEU A O 1
ATOM 1098 N N . ALA A 1 135 ? -5.586 -6.564 9.078 1.00 91.38 135 ALA A N 1
ATOM 1099 C CA . ALA A 1 135 ? -5.168 -6.251 7.713 1.00 91.38 135 ALA A CA 1
ATOM 1100 C C . ALA A 1 135 ? -5.171 -7.479 6.786 1.00 91.38 135 ALA A C 1
ATOM 1102 O O . ALA A 1 135 ? -5.223 -7.325 5.567 1.00 91.38 135 ALA A O 1
ATOM 1103 N N . SER A 1 136 ? -5.109 -8.685 7.350 1.00 87.94 136 SER A N 1
ATOM 1104 C CA . SER A 1 136 ? -5.137 -9.954 6.611 1.00 87.94 136 SER A CA 1
ATOM 1105 C C . SER A 1 136 ? -6.544 -10.550 6.458 1.00 87.94 136 SER A C 1
ATOM 1107 O O . SER A 1 136 ? -6.683 -11.598 5.826 1.00 87.94 136 SER A O 1
ATOM 1109 N N . SER A 1 137 ? -7.556 -9.927 7.076 1.00 76.25 137 SER A N 1
ATOM 1110 C CA . SER A 1 137 ? -8.952 -10.395 7.108 1.00 76.25 137 SER A CA 1
ATOM 1111 C C . SER A 1 137 ? -9.757 -10.029 5.863 1.00 76.25 137 SER A C 1
ATOM 1113 O O . SER A 1 137 ? -9.431 -9.012 5.210 1.00 76.25 137 SER A O 1
#

Organism: Vibrio vulnificus (NCBI:txid672)

Secondary structure (DSSP, 8-state):
-HHHHHHHHHHHHHHHHHHHTT--------HHHHHHHHHHHHHHHHHHHHH--PPPP--HHHHHS-HHHHHHHHHHHHHHHHHHHHHHHHHHHHHHH-SGGGHHHHHHHHTSTTSSPPP-TTTTTS-HHHHHHHHT-

Sequence (137 aa):
ISLLTHRDMMKKSIACLLFLLLNGCSTHVDKFSYLKSWNDKWQQCDELGKQTVLSFPKSVWFDSLSLGDKKEVFIYIYNLKEFECAQVEAEKLKSVLDDVEITTLNEVLSGFIYFEPPSDERIKHLDRDALENLASS